Protein AF-A0A531M5N8-F1 (afdb_monomer)

Structure (mmCIF, N/CA/C/O backbone):
data_AF-A0A531M5N8-F1
#
_entry.id   AF-A0A531M5N8-F1
#
loop_
_atom_site.group_PDB
_atom_site.id
_atom_site.type_symbol
_atom_site.label_atom_id
_atom_site.label_alt_id
_atom_site.label_comp_id
_atom_site.label_asym_id
_atom_site.label_entity_id
_atom_site.label_seq_id
_atom_site.pdbx_PDB_ins_code
_atom_site.Cartn_x
_atom_site.Cartn_y
_atom_site.Cartn_z
_atom_site.occupancy
_atom_site.B_iso_or_equiv
_atom_site.auth_seq_id
_atom_site.auth_comp_id
_atom_site.auth_asym_id
_atom_site.auth_atom_id
_atom_site.pdbx_PDB_model_num
ATOM 1 N N . ARG A 1 1 ? -12.061 -7.994 -7.461 1.00 89.00 1 ARG A N 1
ATOM 2 C CA . ARG A 1 1 ? -13.194 -8.820 -6.962 1.00 89.00 1 ARG A CA 1
ATOM 3 C C . ARG A 1 1 ? -14.073 -8.055 -5.979 1.00 89.00 1 ARG A C 1
ATOM 5 O O . ARG A 1 1 ? -15.257 -7.957 -6.240 1.00 89.00 1 ARG A O 1
ATOM 12 N N . TYR A 1 2 ? -13.522 -7.515 -4.890 1.00 94.62 2 TYR A N 1
ATOM 13 C CA . TYR A 1 2 ? -14.311 -6.853 -3.837 1.00 94.62 2 TYR A CA 1
ATOM 14 C C . TYR A 1 2 ? -14.367 -5.320 -3.945 1.00 94.62 2 TYR A C 1
ATOM 16 O O . TYR A 1 2 ? -14.819 -4.668 -3.015 1.00 94.62 2 TYR A O 1
ATOM 24 N N . ASN A 1 3 ? -13.910 -4.755 -5.071 1.00 94.44 3 ASN A N 1
ATOM 25 C CA . ASN A 1 3 ? -13.873 -3.312 -5.347 1.00 94.44 3 ASN A CA 1
ATOM 26 C C . ASN A 1 3 ? -13.220 -2.469 -4.237 1.00 94.44 3 ASN A C 1
ATOM 28 O O . ASN A 1 3 ? -13.619 -1.334 -4.009 1.00 94.44 3 ASN A O 1
ATOM 32 N N . ILE A 1 4 ? -12.206 -3.031 -3.573 1.00 97.75 4 ILE A N 1
ATOM 33 C CA . ILE A 1 4 ? -11.366 -2.309 -2.616 1.00 97.75 4 ILE A CA 1
ATOM 34 C C . ILE A 1 4 ? -10.504 -1.308 -3.402 1.00 97.75 4 ILE A C 1
ATOM 36 O O . ILE A 1 4 ? -9.810 -1.742 -4.331 1.00 97.75 4 ILE A O 1
ATOM 40 N N . PRO A 1 5 ? -10.534 -0.003 -3.073 1.00 97.50 5 PRO A N 1
ATOM 41 C CA . PRO A 1 5 ? -9.689 0.994 -3.716 1.00 97.50 5 PRO A CA 1
ATOM 42 C C . PRO A 1 5 ? -8.209 0.661 -3.531 1.00 97.50 5 PRO A C 1
ATOM 44 O O . PRO A 1 5 ? -7.721 0.541 -2.411 1.00 97.50 5 PRO A O 1
ATOM 47 N N . THR A 1 6 ? -7.489 0.526 -4.634 1.00 96.75 6 THR A N 1
ATOM 48 C CA . THR A 1 6 ? -6.045 0.281 -4.676 1.00 96.75 6 THR A CA 1
ATOM 49 C C . THR A 1 6 ? -5.493 0.848 -5.983 1.00 96.75 6 THR A C 1
ATOM 51 O O . THR A 1 6 ? -6.259 1.364 -6.807 1.00 96.75 6 THR A O 1
ATOM 54 N N . ALA A 1 7 ? -4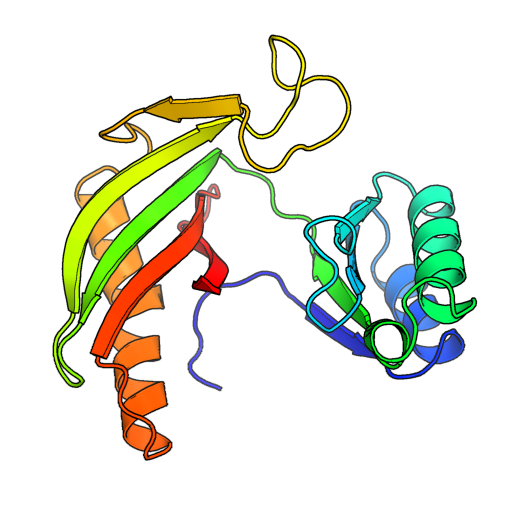.178 0.790 -6.155 1.00 94.19 7 ALA A N 1
ATOM 55 C CA . ALA A 1 7 ? -3.528 1.118 -7.409 1.00 94.19 7 ALA A CA 1
ATOM 56 C C . ALA A 1 7 ? -4.062 0.221 -8.540 1.00 94.19 7 ALA A C 1
ATOM 58 O O . ALA A 1 7 ? -4.198 -0.989 -8.364 1.00 94.19 7 ALA A O 1
ATOM 59 N N . ALA A 1 8 ? -4.356 0.777 -9.716 1.00 93.44 8 ALA A N 1
ATOM 60 C CA . ALA A 1 8 ? -4.532 -0.041 -10.915 1.00 93.44 8 ALA A CA 1
ATOM 61 C C . ALA A 1 8 ? -3.269 -0.888 -11.145 1.00 93.44 8 ALA A C 1
ATOM 63 O O . ALA A 1 8 ? -2.166 -0.346 -11.162 1.00 93.44 8 ALA A O 1
ATOM 64 N N . TYR A 1 9 ? -3.419 -2.204 -11.315 1.00 94.00 9 TYR A N 1
ATOM 65 C CA . TYR A 1 9 ? -2.276 -3.108 -11.420 1.00 94.00 9 TYR A CA 1
ATOM 66 C C . TYR A 1 9 ? -2.465 -4.233 -12.436 1.00 94.00 9 TYR A C 1
ATOM 68 O O . TYR A 1 9 ? -3.589 -4.620 -12.766 1.00 94.00 9 TYR A O 1
ATOM 76 N N . GLY A 1 10 ? -1.342 -4.788 -12.889 1.00 92.50 10 GLY A N 1
ATOM 77 C CA . GLY A 1 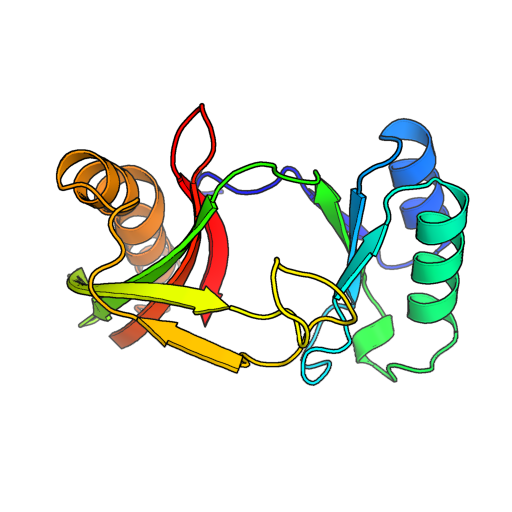10 ? -1.260 -6.029 -13.655 1.00 92.50 10 GLY A CA 1
ATOM 78 C C . GLY A 1 10 ? -0.244 -6.994 -13.042 1.00 92.50 10 GLY A C 1
ATOM 79 O O . GLY A 1 10 ? 0.680 -6.564 -12.354 1.00 92.50 10 GLY A O 1
ATOM 80 N N . ARG A 1 11 ? -0.423 -8.297 -13.284 1.00 92.81 11 ARG A N 1
ATOM 81 C CA . ARG A 1 11 ? 0.532 -9.351 -12.907 1.00 92.81 11 ARG A CA 1
ATOM 82 C C . ARG A 1 11 ? 1.103 -9.996 -14.160 1.00 92.81 11 ARG A C 1
ATOM 84 O O . ARG A 1 11 ? 0.340 -10.293 -15.080 1.00 92.81 11 ARG A O 1
ATOM 91 N N . PHE A 1 12 ? 2.412 -10.215 -14.182 1.00 92.56 12 PHE A N 1
ATOM 92 C CA . PHE A 1 12 ? 3.128 -10.691 -15.363 1.00 92.56 12 PHE A CA 1
ATOM 93 C C . PHE A 1 12 ? 4.141 -11.761 -14.972 1.00 92.56 12 PHE A C 1
ATOM 95 O O . PHE A 1 12 ? 4.972 -11.525 -14.100 1.00 92.56 12 PHE A O 1
ATOM 102 N N . GLY A 1 13 ? 4.080 -12.915 -15.638 1.00 90.25 13 GLY A N 1
ATOM 103 C CA . GLY A 1 13 ? 5.016 -14.029 -15.440 1.00 90.25 13 GLY A CA 1
ATOM 104 C C . GLY A 1 13 ? 6.195 -14.035 -16.415 1.00 90.25 13 GLY A C 1
ATOM 105 O O . GLY A 1 13 ? 7.005 -14.958 -16.405 1.00 90.25 13 GLY A O 1
ATOM 106 N N . ASP A 1 14 ? 6.288 -13.039 -17.299 1.00 89.56 14 ASP A N 1
ATOM 107 C CA . ASP A 1 14 ? 7.370 -12.928 -18.269 1.00 89.56 14 ASP A CA 1
ATOM 108 C C . ASP A 1 14 ? 7.725 -11.466 -18.568 1.00 89.56 14 ASP A C 1
ATOM 110 O O . ASP A 1 14 ? 6.892 -10.557 -18.510 1.00 89.56 14 ASP A O 1
ATOM 114 N N . LEU A 1 15 ? 8.990 -11.250 -18.930 1.00 90.50 15 LEU A N 1
ATOM 115 C CA . LEU A 1 15 ? 9.531 -9.921 -19.194 1.00 90.50 15 LEU A CA 1
ATOM 116 C C . LEU A 1 15 ? 8.858 -9.230 -20.391 1.00 90.50 15 LEU A C 1
ATOM 118 O O . LEU A 1 15 ? 8.747 -8.005 -20.399 1.00 90.50 15 LEU A O 1
ATOM 122 N N . ALA A 1 16 ? 8.430 -9.973 -21.415 1.00 93.00 16 ALA A N 1
ATOM 123 C CA . ALA A 1 16 ? 7.884 -9.376 -22.631 1.00 93.00 16 ALA A CA 1
ATOM 124 C C . ALA A 1 16 ? 6.494 -8.774 -22.379 1.00 93.00 16 ALA A C 1
ATOM 126 O O . ALA A 1 16 ? 6.246 -7.627 -22.759 1.00 93.00 16 ALA A O 1
ATOM 127 N N . SER A 1 17 ? 5.613 -9.506 -21.692 1.00 94.81 17 SER A N 1
ATOM 128 C CA . SER A 1 17 ? 4.286 -9.008 -21.315 1.00 94.81 17 SER A CA 1
ATOM 129 C C . SER A 1 17 ? 4.368 -7.850 -20.315 1.00 94.81 17 SER A C 1
ATOM 131 O O . SER A 1 17 ? 3.665 -6.850 -20.485 1.00 94.81 17 SER A O 1
ATOM 133 N N . ALA A 1 18 ? 5.290 -7.923 -19.348 1.00 94.31 18 ALA A N 1
ATOM 134 C CA . ALA A 1 18 ? 5.575 -6.838 -18.411 1.00 94.31 18 ALA A CA 1
ATOM 135 C C . ALA A 1 18 ? 6.016 -5.548 -19.130 1.00 94.31 18 ALA A C 1
ATOM 137 O O . ALA A 1 18 ? 5.463 -4.474 -18.883 1.00 94.31 18 ALA A O 1
ATOM 138 N N . LYS A 1 19 ? 6.967 -5.646 -20.072 1.00 94.69 19 LYS A N 1
ATOM 139 C CA . LYS A 1 19 ? 7.442 -4.494 -20.857 1.00 94.69 19 LYS A CA 1
ATOM 140 C C . LYS A 1 19 ? 6.335 -3.857 -21.686 1.00 94.69 19 LYS A C 1
ATOM 142 O O . LYS A 1 19 ? 6.195 -2.639 -21.655 1.00 94.69 19 LYS A O 1
ATOM 147 N N . ALA A 1 20 ? 5.523 -4.666 -22.366 1.00 95.75 20 ALA A N 1
ATOM 148 C CA . ALA A 1 20 ? 4.408 -4.163 -23.166 1.00 95.75 20 ALA A CA 1
ATOM 149 C C . ALA A 1 20 ? 3.393 -3.375 -22.316 1.00 95.75 20 ALA A C 1
ATOM 151 O O . ALA A 1 20 ? 2.845 -2.367 -22.765 1.00 95.75 20 ALA A O 1
ATOM 152 N N . TYR A 1 21 ? 3.157 -3.803 -21.071 1.00 95.88 21 TYR A N 1
ATOM 153 C CA . TYR A 1 21 ? 2.296 -3.071 -20.145 1.00 95.88 21 TYR A CA 1
ATOM 154 C C . TYR A 1 21 ? 2.903 -1.731 -19.710 1.00 95.88 21 TYR A C 1
ATOM 156 O O . TYR A 1 21 ? 2.203 -0.716 -19.725 1.00 95.88 21 TYR A O 1
ATOM 164 N N . VAL A 1 22 ? 4.198 -1.705 -19.372 1.00 95.31 22 VAL A N 1
ATOM 165 C CA . VAL A 1 22 ? 4.915 -0.469 -19.003 1.00 95.31 22 VAL A CA 1
ATOM 166 C C . VAL A 1 22 ? 4.962 0.513 -20.175 1.00 95.31 22 VAL A C 1
ATOM 168 O O . VAL A 1 22 ? 4.685 1.690 -19.982 1.00 95.31 22 VAL A O 1
ATOM 171 N N . GLU A 1 23 ? 5.233 0.050 -21.397 1.00 95.38 23 GLU A N 1
ATOM 172 C CA . GLU A 1 23 ? 5.232 0.887 -22.608 1.00 95.38 23 GLU A CA 1
ATOM 173 C C . GLU A 1 23 ? 3.869 1.524 -22.884 1.00 95.38 23 GLU A C 1
ATOM 175 O O . GLU A 1 23 ? 3.793 2.681 -23.296 1.00 95.3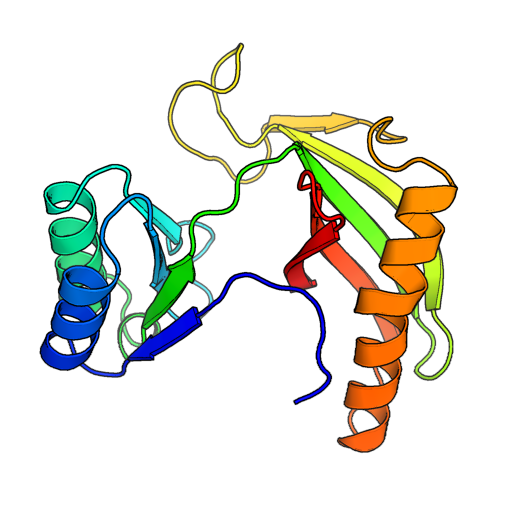8 23 GLU A O 1
ATOM 180 N N . LYS A 1 24 ? 2.784 0.787 -22.630 1.00 94.75 24 LYS A N 1
ATOM 181 C CA . LYS A 1 24 ? 1.421 1.305 -22.781 1.00 94.75 24 LYS A CA 1
ATOM 182 C C . LYS A 1 24 ? 1.046 2.307 -21.685 1.00 94.75 24 LYS A C 1
ATOM 184 O O . LYS A 1 24 ? 0.292 3.237 -21.958 1.00 94.75 24 LYS A O 1
ATOM 189 N N . THR A 1 25 ? 1.504 2.076 -20.456 1.00 94.00 25 THR A N 1
ATOM 190 C CA . THR A 1 25 ? 1.088 2.847 -19.272 1.00 94.00 25 THR A CA 1
ATOM 191 C C . THR A 1 25 ? 1.928 4.110 -19.083 1.00 94.00 25 THR A C 1
ATOM 193 O O . THR A 1 25 ? 1.385 5.162 -18.758 1.00 94.00 25 THR A O 1
ATOM 196 N N . GLY A 1 26 ? 3.235 4.029 -19.338 1.00 95.06 26 GLY A N 1
ATOM 197 C CA . GLY A 1 26 ? 4.190 5.103 -19.076 1.00 95.06 26 GLY A CA 1
ATOM 198 C C . GLY A 1 26 ? 4.663 5.159 -17.618 1.00 95.06 26 GLY A C 1
ATOM 199 O O . GLY A 1 26 ? 4.214 4.394 -16.767 1.00 95.06 26 GLY A O 1
ATOM 200 N N . ALA A 1 27 ? 5.592 6.078 -17.349 1.00 94.94 27 ALA A N 1
ATOM 201 C CA . ALA A 1 27 ? 6.106 6.396 -16.016 1.00 94.94 27 ALA A CA 1
ATOM 202 C C . ALA A 1 27 ? 5.504 7.730 -15.504 1.00 94.94 27 ALA A C 1
ATOM 204 O O . ALA A 1 27 ? 5.153 8.575 -16.335 1.00 94.94 27 ALA A O 1
ATOM 205 N N . PRO A 1 28 ? 5.410 7.967 -14.178 1.00 95.31 28 PRO A N 1
ATOM 206 C CA . PRO A 1 28 ? 5.906 7.122 -13.087 1.00 95.31 28 PRO A CA 1
ATOM 207 C C . PRO A 1 28 ? 5.074 5.848 -12.867 1.00 95.31 28 PRO A C 1
ATOM 209 O O . PRO A 1 28 ? 3.853 5.861 -13.011 1.00 95.31 28 PRO A O 1
ATOM 212 N N . ILE A 1 29 ? 5.742 4.749 -12.506 1.00 95.62 29 ILE A N 1
ATOM 213 C CA . ILE A 1 29 ? 5.123 3.430 -12.302 1.00 95.62 29 ILE A CA 1
ATOM 214 C C . ILE A 1 29 ? 5.832 2.653 -11.188 1.00 95.62 29 ILE A C 1
ATOM 216 O O . ILE A 1 29 ? 7.027 2.839 -10.952 1.00 95.62 29 ILE A O 1
ATOM 220 N N . VAL A 1 30 ? 5.109 1.780 -10.489 1.00 93.50 30 VAL A N 1
ATOM 221 C CA . VAL A 1 30 ? 5.665 0.957 -9.407 1.00 93.50 30 VAL A CA 1
ATOM 222 C C . VAL A 1 30 ? 5.804 -0.483 -9.884 1.00 93.50 30 VAL A C 1
ATOM 224 O O . VAL A 1 30 ? 4.852 -1.072 -10.388 1.00 93.50 30 VAL A O 1
ATOM 227 N N . ILE A 1 31 ? 6.991 -1.059 -9.719 1.00 91.88 31 ILE A N 1
ATOM 228 C CA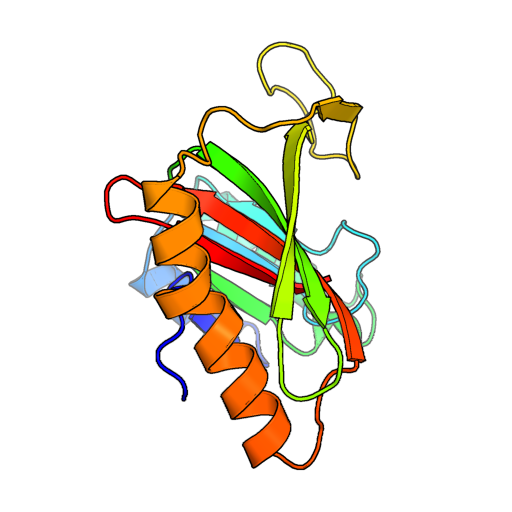 . ILE A 1 31 ? 7.296 -2.448 -10.072 1.00 91.88 31 ILE A CA 1
ATOM 229 C C . ILE A 1 31 ? 7.622 -3.197 -8.786 1.00 91.88 31 ILE A C 1
ATOM 231 O O . ILE A 1 31 ? 8.541 -2.816 -8.057 1.00 91.88 31 ILE A O 1
ATOM 235 N N . LYS A 1 32 ? 6.858 -4.252 -8.508 1.00 88.19 32 LYS A N 1
ATOM 236 C CA . LYS A 1 32 ? 7.013 -5.117 -7.340 1.00 88.19 32 LYS A CA 1
ATOM 237 C C . LYS A 1 32 ? 7.336 -6.541 -7.790 1.00 88.19 32 LYS A C 1
ATOM 239 O O . LYS A 1 32 ? 6.578 -7.124 -8.561 1.00 88.19 32 LYS A O 1
ATOM 244 N N . ALA A 1 33 ? 8.430 -7.112 -7.303 1.00 83.44 33 ALA A N 1
ATOM 245 C CA . ALA A 1 33 ? 8.682 -8.548 -7.409 1.00 83.44 33 ALA A CA 1
ATOM 246 C C . ALA A 1 33 ? 7.690 -9.308 -6.507 1.00 83.44 33 ALA A C 1
ATOM 248 O O . ALA A 1 33 ? 7.466 -8.887 -5.368 1.00 83.44 33 ALA A O 1
ATOM 249 N N . ASP A 1 34 ? 7.071 -10.381 -7.002 1.00 70.31 34 ASP A N 1
ATOM 250 C CA . ASP A 1 34 ? 6.093 -11.148 -6.223 1.00 70.31 34 ASP A CA 1
ATOM 251 C C . ASP A 1 34 ? 6.789 -12.056 -5.189 1.00 70.31 34 ASP A C 1
ATOM 253 O O . ASP A 1 34 ? 7.633 -12.884 -5.525 1.00 70.31 34 ASP A O 1
ATOM 257 N N . GLY A 1 35 ? 6.441 -11.908 -3.905 1.00 65.81 35 GLY A N 1
ATOM 258 C CA . GLY A 1 35 ? 6.976 -12.710 -2.795 1.00 65.81 35 GLY A CA 1
ATOM 259 C C . GLY A 1 35 ? 7.755 -11.934 -1.719 1.00 65.81 35 GLY A C 1
ATOM 260 O O . GLY A 1 35 ? 7.879 -10.710 -1.738 1.00 65.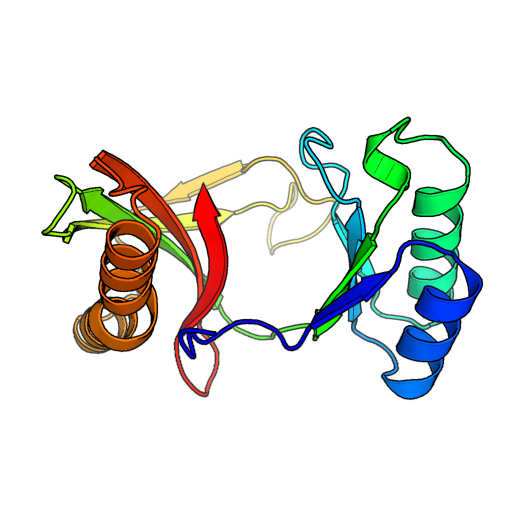81 35 GLY A O 1
ATOM 261 N N . LEU A 1 36 ? 8.278 -12.664 -0.722 1.00 57.00 36 LEU A N 1
ATOM 262 C CA . LEU A 1 36 ? 8.999 -12.105 0.433 1.00 57.00 36 LEU A CA 1
ATOM 263 C C . LEU A 1 36 ? 10.408 -11.621 0.047 1.00 57.00 36 LEU A C 1
ATOM 265 O O . LEU A 1 36 ? 11.411 -12.272 0.331 1.00 57.00 36 LEU A O 1
ATOM 269 N N . ALA A 1 37 ? 10.498 -10.446 -0.573 1.00 61.16 37 ALA A N 1
ATOM 270 C CA . ALA A 1 37 ? 11.759 -9.845 -1.016 1.00 61.16 37 ALA A CA 1
ATOM 271 C C . ALA A 1 37 ? 12.461 -8.979 0.059 1.00 61.16 37 ALA A C 1
ATOM 273 O O . ALA A 1 37 ? 13.231 -8.079 -0.278 1.00 61.16 37 ALA A O 1
ATOM 274 N N . ALA A 1 38 ? 12.183 -9.203 1.353 1.00 57.78 38 ALA A N 1
ATOM 275 C CA . ALA A 1 38 ? 12.775 -8.475 2.489 1.00 57.78 38 ALA A CA 1
ATOM 276 C C . ALA A 1 38 ? 12.772 -6.933 2.334 1.00 57.78 38 ALA A C 1
ATOM 278 O O . ALA A 1 38 ? 13.755 -6.264 2.650 1.00 57.78 38 ALA A O 1
ATOM 279 N N . GLY A 1 39 ? 11.689 -6.373 1.782 1.00 58.78 39 GLY A N 1
ATOM 280 C CA . GLY A 1 39 ? 11.545 -4.929 1.544 1.00 58.78 39 GLY A CA 1
ATOM 281 C C . GLY A 1 39 ? 12.356 -4.367 0.366 1.00 58.78 39 GLY A C 1
ATOM 282 O O . GLY A 1 39 ? 12.308 -3.167 0.121 1.00 58.78 39 GLY A O 1
ATOM 283 N N . LYS A 1 40 ? 13.082 -5.203 -0.389 1.00 64.31 40 LYS A N 1
ATOM 284 C CA . LYS A 1 40 ? 13.885 -4.802 -1.565 1.00 64.31 40 LYS A CA 1
ATOM 285 C C . LYS A 1 40 ? 13.206 -5.078 -2.907 1.00 64.31 40 LYS A C 1
ATOM 287 O O . LYS A 1 40 ? 13.789 -4.811 -3.950 1.00 64.31 40 LYS A O 1
ATOM 292 N N . GLY A 1 41 ? 11.995 -5.631 -2.884 1.00 74.88 41 GLY A N 1
ATOM 293 C CA . GLY A 1 41 ? 11.263 -6.021 -4.090 1.00 74.88 41 GLY A CA 1
ATOM 294 C C . GLY A 1 41 ? 10.466 -4.900 -4.748 1.00 74.88 41 GLY A C 1
ATOM 295 O O . GLY A 1 41 ? 9.852 -5.164 -5.769 1.00 74.88 41 GLY A O 1
ATOM 296 N N . VAL A 1 42 ? 10.436 -3.685 -4.188 1.00 84.88 42 VAL A N 1
ATOM 297 C CA . VAL A 1 42 ? 9.604 -2.577 -4.684 1.00 84.88 42 VAL A CA 1
ATOM 298 C C . VAL A 1 42 ? 10.484 -1.478 -5.270 1.00 84.88 42 VAL A C 1
ATOM 300 O O . VAL A 1 42 ? 11.291 -0.881 -4.560 1.00 84.88 42 VAL A O 1
ATOM 303 N N . THR A 1 43 ? 10.290 -1.174 -6.551 1.00 88.44 43 THR A N 1
ATOM 304 C CA . THR A 1 43 ? 10.927 -0.044 -7.236 1.00 88.44 43 THR A CA 1
ATOM 305 C C . THR A 1 43 ? 9.869 0.953 -7.690 1.00 88.44 43 THR A C 1
ATOM 307 O O . THR A 1 43 ? 8.951 0.599 -8.425 1.00 88.44 43 THR A O 1
ATOM 310 N N . VAL A 1 44 ? 10.013 2.212 -7.274 1.00 90.50 44 VAL A N 1
ATOM 311 C CA . VAL A 1 44 ? 9.239 3.340 -7.812 1.00 90.50 44 VAL A CA 1
ATOM 312 C C . VAL A 1 44 ? 10.052 3.943 -8.953 1.00 90.50 44 VAL A C 1
ATOM 314 O O . VAL A 1 44 ? 11.037 4.632 -8.700 1.00 90.50 44 VAL A O 1
ATOM 317 N N . ALA A 1 45 ? 9.673 3.638 -10.193 1.00 93.44 45 ALA A N 1
ATOM 318 C CA . ALA A 1 45 ? 10.351 4.122 -11.387 1.00 93.44 45 ALA A CA 1
ATOM 319 C C . ALA A 1 45 ? 9.717 5.433 -11.856 1.00 93.44 45 ALA A C 1
ATOM 321 O O . ALA A 1 45 ? 8.560 5.464 -12.277 1.00 93.44 45 ALA A O 1
ATOM 322 N N . MET A 1 46 ? 10.483 6.517 -11.801 1.00 94.19 46 MET A N 1
ATOM 323 C CA . MET A 1 46 ? 10.063 7.855 -12.221 1.00 94.19 46 MET A CA 1
ATOM 324 C C . MET A 1 46 ? 10.249 8.076 -13.723 1.00 94.19 46 MET A C 1
ATOM 326 O O . MET A 1 46 ? 9.645 8.982 -14.296 1.00 94.19 46 MET A O 1
ATOM 330 N N . THR A 1 47 ? 11.065 7.245 -14.373 1.00 96.81 47 THR A N 1
ATOM 331 C CA . THR A 1 47 ? 11.330 7.301 -15.814 1.00 96.81 47 THR A CA 1
ATOM 332 C C . THR A 1 47 ? 11.130 5.940 -16.476 1.00 96.81 47 THR A C 1
ATOM 334 O O . THR A 1 47 ? 11.157 4.895 -15.825 1.00 96.81 47 THR A O 1
ATOM 337 N N . MET A 1 48 ? 10.945 5.942 -17.800 1.00 96.81 48 MET A N 1
ATOM 338 C CA . MET A 1 48 ? 10.849 4.699 -18.574 1.00 96.81 48 MET A CA 1
ATOM 339 C C . MET A 1 48 ? 12.129 3.863 -18.480 1.00 96.81 48 MET A C 1
ATOM 341 O O . MET A 1 48 ? 12.044 2.642 -18.395 1.00 96.81 48 MET A O 1
ATOM 345 N N . ASP A 1 49 ? 13.297 4.505 -18.439 1.00 96.06 49 ASP A N 1
ATOM 346 C CA . ASP A 1 49 ? 14.582 3.811 -18.319 1.00 96.06 49 ASP A CA 1
ATOM 347 C C . ASP A 1 49 ? 14.716 3.115 -16.959 1.00 96.06 49 ASP A C 1
ATOM 349 O O . ASP A 1 49 ? 15.104 1.946 -16.899 1.00 96.06 49 ASP A O 1
ATOM 353 N N . GLU A 1 50 ? 14.313 3.785 -15.873 1.00 94.31 50 GLU A N 1
ATOM 354 C CA . GLU A 1 50 ? 14.240 3.177 -14.538 1.00 94.31 50 GLU A CA 1
ATOM 355 C C . GLU A 1 50 ? 13.281 1.982 -14.515 1.00 94.31 50 GLU A C 1
ATOM 357 O O . GLU A 1 50 ? 13.607 0.941 -13.946 1.00 94.31 50 GLU A O 1
ATOM 362 N N . ALA A 1 51 ? 12.124 2.096 -15.174 1.00 94.69 51 ALA A N 1
ATOM 363 C CA . ALA A 1 51 ? 11.137 1.022 -15.220 1.00 94.69 51 ALA A CA 1
ATOM 364 C C . ALA A 1 51 ? 11.667 -0.204 -15.983 1.00 94.69 51 ALA A C 1
ATOM 366 O O . ALA A 1 51 ? 11.531 -1.339 -15.526 1.00 94.69 51 ALA A O 1
ATOM 367 N N . GLN A 1 52 ? 12.324 0.013 -17.125 1.00 93.44 52 GLN A N 1
ATOM 368 C CA . GLN A 1 52 ? 12.934 -1.058 -17.917 1.00 93.44 52 GLN A CA 1
ATOM 369 C C . GLN A 1 52 ? 14.082 -1.743 -17.164 1.00 93.44 52 GLN A C 1
ATOM 371 O O . GLN A 1 52 ? 14.202 -2.970 -17.219 1.00 93.44 52 GLN A O 1
ATOM 376 N N . ALA A 1 53 ? 14.898 -0.973 -16.436 1.00 91.56 53 ALA A N 1
ATOM 377 C CA . ALA A 1 53 ? 15.966 -1.506 -15.596 1.00 91.56 53 ALA A CA 1
ATOM 378 C C . ALA A 1 53 ? 15.415 -2.338 -14.427 1.00 91.56 53 ALA A C 1
ATOM 380 O O . ALA A 1 53 ? 15.904 -3.440 -14.175 1.00 91.56 53 ALA A O 1
ATOM 381 N N . ALA A 1 54 ? 14.362 -1.854 -13.762 1.00 90.06 54 ALA A N 1
ATOM 382 C CA . ALA A 1 54 ? 13.696 -2.574 -12.681 1.00 90.06 54 ALA A CA 1
ATOM 383 C C . ALA A 1 54 ? 13.100 -3.903 -13.166 1.00 90.06 54 ALA A C 1
ATOM 385 O O . ALA 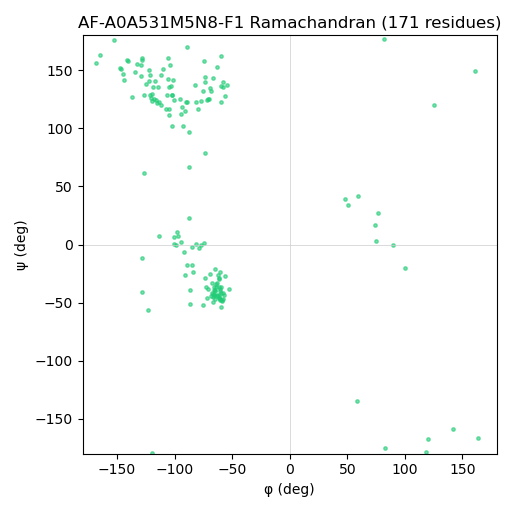A 1 54 ? 13.351 -4.939 -12.556 1.00 90.06 54 ALA A O 1
ATOM 386 N N . LEU A 1 55 ? 12.398 -3.905 -14.308 1.00 90.50 55 LEU A N 1
ATOM 387 C CA . LEU A 1 55 ? 11.892 -5.139 -14.914 1.00 90.50 55 LEU A CA 1
ATOM 388 C C . LEU A 1 55 ? 13.020 -6.124 -15.229 1.00 90.50 55 LEU A C 1
ATOM 390 O O . LEU A 1 55 ? 12.918 -7.298 -14.885 1.00 90.50 55 LEU A O 1
ATOM 394 N N . ALA A 1 56 ? 14.106 -5.665 -15.855 1.00 88.19 56 ALA A N 1
ATOM 395 C CA . ALA A 1 56 ? 15.241 -6.535 -16.152 1.00 88.19 56 ALA A CA 1
ATOM 396 C C . ALA A 1 56 ? 15.813 -7.176 -14.876 1.00 88.19 56 ALA A C 1
ATOM 398 O O . ALA A 1 56 ? 16.063 -8.378 -14.873 1.00 88.19 56 ALA A O 1
ATOM 399 N N . SER A 1 57 ? 15.934 -6.405 -13.790 1.00 84.38 57 SER A N 1
ATOM 400 C CA . SER A 1 57 ? 16.411 -6.907 -12.497 1.00 84.38 57 SER A CA 1
ATOM 401 C C . SER A 1 57 ? 15.450 -7.898 -11.836 1.00 84.38 57 SER A C 1
ATOM 403 O O . SER A 1 57 ? 15.895 -8.830 -11.173 1.00 84.38 57 SER A O 1
ATOM 405 N N . CYS A 1 58 ? 14.135 -7.754 -12.017 1.00 81.31 58 CYS A N 1
ATOM 406 C CA . CYS A 1 58 ? 13.187 -8.735 -11.486 1.00 81.31 58 CYS A CA 1
ATOM 407 C C . CYS A 1 58 ? 13.331 -10.108 -12.164 1.00 81.31 58 CYS A C 1
ATOM 409 O O . CYS A 1 58 ? 13.213 -11.133 -11.496 1.00 81.31 58 CYS A O 1
ATOM 411 N N . PHE A 1 59 ? 13.625 -10.130 -13.469 1.00 81.19 59 PHE A N 1
ATOM 412 C CA . PHE A 1 59 ? 13.678 -11.351 -14.282 1.00 81.19 59 PHE A CA 1
ATOM 413 C C . PHE A 1 59 ? 15.094 -11.920 -14.505 1.00 81.19 59 PHE A C 1
ATOM 415 O O . PHE A 1 59 ? 15.233 -12.959 -15.149 1.00 81.19 59 PHE A O 1
ATOM 422 N N . ASP A 1 60 ? 16.151 -11.291 -13.980 1.00 77.88 60 ASP A N 1
ATOM 423 C CA . ASP A 1 60 ? 17.538 -11.776 -14.121 1.00 77.88 60 ASP A CA 1
ATOM 424 C C . ASP A 1 60 ? 17.901 -12.933 -13.163 1.00 77.88 60 ASP A C 1
ATOM 426 O O . ASP A 1 60 ? 19.001 -13.485 -13.232 1.00 77.88 60 ASP A O 1
ATOM 430 N N . GLY A 1 61 ? 16.969 -13.324 -12.286 1.00 66.19 61 GLY A N 1
ATOM 431 C CA . GLY A 1 61 ? 17.133 -14.398 -11.305 1.00 66.19 61 GLY A CA 1
ATOM 432 C C . GLY A 1 61 ? 17.691 -13.954 -9.948 1.00 66.19 61 GLY A C 1
ATOM 433 O O . GLY A 1 61 ? 17.784 -14.787 -9.043 1.00 66.19 61 GLY A O 1
ATOM 434 N N . SER A 1 62 ? 17.999 -12.665 -9.753 1.00 64.88 62 SER A N 1
ATOM 435 C CA . SER A 1 62 ? 18.535 -12.117 -8.492 1.00 64.88 62 SER A CA 1
ATOM 436 C C . SER A 1 62 ? 17.600 -12.302 -7.294 1.00 64.88 62 SER A C 1
ATOM 438 O O . SER A 1 62 ? 18.059 -12.351 -6.153 1.00 64.88 62 SER A O 1
ATOM 440 N N . PHE A 1 63 ? 16.296 -12.449 -7.540 1.00 61.62 63 PHE A N 1
ATOM 441 C CA . PHE A 1 63 ? 15.274 -12.671 -6.511 1.00 61.62 63 PHE A CA 1
ATOM 442 C C . PHE A 1 63 ? 14.893 -14.153 -6.327 1.00 61.62 63 PHE A C 1
ATOM 444 O O . PHE A 1 63 ? 13.966 -14.474 -5.581 1.00 61.62 63 PHE A O 1
ATOM 451 N N . GLY A 1 64 ? 15.599 -15.088 -6.975 1.00 65.56 64 GLY A N 1
ATOM 452 C CA . GLY A 1 64 ? 15.264 -16.514 -6.924 1.00 65.56 64 GLY A CA 1
ATOM 453 C C . GLY A 1 64 ? 13.840 -16.781 -7.429 1.00 65.56 64 GLY A C 1
ATOM 454 O O . GLY A 1 64 ? 13.425 -16.232 -8.445 1.00 65.56 64 GLY A O 1
ATOM 455 N N . ALA A 1 65 ? 13.065 -17.599 -6.709 1.00 61.16 65 ALA A N 1
ATOM 456 C CA . ALA A 1 65 ? 11.667 -17.870 -7.063 1.00 61.16 65 ALA A CA 1
ATOM 457 C C . ALA A 1 65 ? 10.752 -16.628 -6.969 1.00 61.16 65 ALA A C 1
ATOM 459 O O . ALA A 1 65 ? 9.715 -16.604 -7.624 1.00 61.16 65 ALA A O 1
ATOM 460 N N . ALA A 1 66 ? 11.146 -15.593 -6.212 1.00 55.97 66 ALA A N 1
ATOM 461 C CA . ALA A 1 66 ? 10.390 -14.343 -6.073 1.00 55.97 66 ALA A CA 1
ATOM 462 C C . ALA A 1 66 ? 10.519 -13.400 -7.294 1.00 55.97 66 ALA A C 1
ATOM 464 O O . ALA A 1 66 ? 9.944 -12.320 -7.312 1.00 55.97 66 ALA A O 1
ATOM 465 N N . GLY A 1 67 ? 11.282 -13.791 -8.324 1.00 56.75 67 GLY A N 1
ATOM 466 C CA . GLY A 1 67 ? 11.344 -13.107 -9.625 1.00 56.75 67 GLY A CA 1
ATOM 467 C C . GLY A 1 67 ? 10.514 -13.780 -10.725 1.00 56.75 67 GLY A C 1
ATOM 468 O O . GLY A 1 67 ? 10.622 -13.400 -11.888 1.00 56.75 67 GLY A O 1
ATOM 469 N N . ALA A 1 68 ? 9.732 -14.816 -10.392 1.00 68.06 68 ALA A N 1
ATOM 470 C CA . ALA A 1 68 ? 8.931 -15.554 -11.372 1.00 68.06 68 ALA A CA 1
ATOM 471 C C . ALA A 1 68 ? 7.706 -14.763 -11.855 1.00 68.06 68 ALA A C 1
ATOM 473 O O . ALA A 1 68 ? 7.270 -14.946 -12.989 1.00 68.06 68 ALA A O 1
ATOM 474 N N . GLU A 1 69 ? 7.175 -13.879 -11.010 1.00 83.19 69 GLU A N 1
ATOM 475 C CA . GLU A 1 69 ? 6.090 -12.967 -11.351 1.00 83.19 69 GLU A CA 1
ATOM 476 C C . GLU A 1 69 ? 6.403 -11.557 -10.837 1.00 83.19 69 GLU A C 1
ATOM 478 O O . GLU A 1 69 ? 7.058 -11.373 -9.808 1.00 83.19 69 GLU A O 1
ATOM 483 N N . VAL A 1 70 ? 5.926 -10.549 -11.563 1.00 89.19 70 VAL A N 1
ATOM 484 C CA . VAL A 1 70 ? 5.974 -9.144 -11.148 1.00 89.19 70 VAL A CA 1
ATOM 485 C C . VAL A 1 70 ? 4.573 -8.556 -11.117 1.00 89.19 70 VAL A C 1
ATOM 487 O O . VAL A 1 70 ? 3.748 -8.812 -12.000 1.00 89.19 70 VAL A O 1
ATOM 490 N N . VAL A 1 71 ? 4.314 -7.729 -10.110 1.00 91.75 71 VAL A N 1
ATOM 491 C CA . VAL A 1 71 ? 3.137 -6.867 -10.033 1.00 91.75 71 VAL A CA 1
ATOM 492 C C . VAL A 1 71 ? 3.558 -5.463 -10.445 1.00 91.75 71 VAL A C 1
ATOM 494 O O . VAL A 1 71 ? 4.493 -4.897 -9.881 1.00 91.75 71 VAL A O 1
ATOM 497 N N . ILE A 1 72 ? 2.881 -4.900 -11.440 1.00 94.19 72 ILE A N 1
ATOM 498 C CA . ILE A 1 72 ? 3.131 -3.538 -11.917 1.00 94.19 72 ILE A CA 1
ATOM 499 C C . ILE A 1 72 ? 1.906 -2.701 -11.593 1.00 94.19 72 ILE A C 1
ATOM 501 O O . ILE A 1 72 ? 0.807 -3.036 -12.034 1.00 94.19 72 ILE A O 1
ATOM 505 N N . GLU A 1 73 ? 2.098 -1.627 -10.839 1.00 94.19 73 GLU A N 1
ATOM 506 C CA . GLU A 1 73 ? 1.036 -0.793 -10.282 1.00 94.19 73 GLU A CA 1
ATOM 507 C C . GLU A 1 73 ? 1.176 0.667 -10.727 1.00 94.19 73 GLU A C 1
ATOM 509 O O . GLU A 1 73 ? 2.285 1.167 -10.936 1.00 94.19 73 GLU A O 1
ATOM 514 N N . GLU A 1 74 ? 0.048 1.371 -10.840 1.00 93.50 74 GLU A N 1
ATOM 515 C CA . GLU A 1 74 ? 0.045 2.824 -11.019 1.00 93.50 74 GLU A CA 1
ATOM 516 C C . GLU A 1 74 ? 0.774 3.511 -9.856 1.00 93.50 74 GLU A C 1
ATOM 518 O O . GLU A 1 74 ? 0.622 3.142 -8.688 1.00 93.50 74 GLU A O 1
ATOM 523 N N . PHE A 1 75 ? 1.550 4.549 -10.167 1.00 93.19 75 PHE A N 1
ATOM 524 C CA . PHE A 1 75 ? 2.103 5.409 -9.132 1.00 93.19 75 PHE A CA 1
ATOM 525 C C . PHE A 1 75 ? 0.993 6.278 -8.535 1.00 93.19 75 PHE A C 1
ATOM 527 O O . PHE A 1 75 ? 0.302 7.006 -9.248 1.00 93.19 75 PHE A O 1
ATOM 534 N N . MET A 1 76 ? 0.828 6.207 -7.217 1.00 93.31 76 MET A N 1
ATOM 535 C CA . MET A 1 76 ? -0.157 7.002 -6.491 1.00 93.31 76 MET A CA 1
ATOM 536 C C . MET A 1 76 ? 0.524 8.163 -5.774 1.00 93.31 76 MET A C 1
ATOM 538 O O . MET A 1 76 ? 1.544 7.982 -5.114 1.00 93.31 76 MET A O 1
ATOM 542 N N . THR A 1 77 ? -0.080 9.344 -5.860 1.00 91.81 77 THR A N 1
ATOM 543 C CA . THR A 1 77 ? 0.352 10.540 -5.133 1.00 91.81 77 THR A CA 1
ATOM 544 C C . THR A 1 77 ? -0.586 10.827 -3.973 1.00 91.81 77 THR A C 1
ATOM 546 O O . THR A 1 77 ? -1.810 10.805 -4.134 1.00 91.81 77 THR A O 1
ATOM 549 N N . GLY A 1 78 ? -0.016 11.150 -2.822 1.00 92.81 78 GLY A N 1
ATOM 550 C CA . GLY A 1 78 ? -0.764 11.438 -1.613 1.00 92.81 78 GLY A CA 1
ATOM 551 C C . GLY A 1 78 ? 0.138 11.384 -0.395 1.00 92.81 78 GLY A C 1
ATOM 552 O O . GLY A 1 78 ? 1.363 11.366 -0.512 1.00 92.81 78 GLY A O 1
ATOM 553 N N . GLU A 1 79 ? -0.489 11.347 0.767 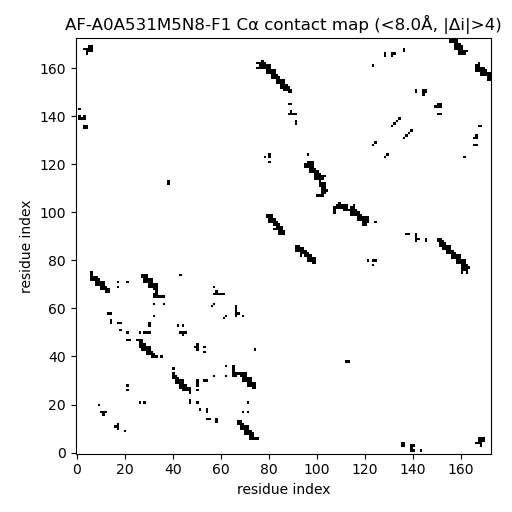1.00 92.75 79 GLU A N 1
ATOM 554 C CA . GLU A 1 79 ? 0.197 11.204 2.043 1.00 92.75 79 GLU A CA 1
ATOM 555 C C . GLU A 1 79 ? 0.067 9.756 2.537 1.00 92.75 79 GLU A C 1
ATOM 557 O O . GLU A 1 79 ? -1.035 9.200 2.561 1.00 92.75 79 GLU A O 1
ATOM 562 N N . GLU A 1 80 ? 1.187 9.121 2.893 1.00 93.00 80 GLU A N 1
ATOM 563 C CA . GLU A 1 80 ? 1.173 7.750 3.411 1.00 93.00 80 GLU A CA 1
ATOM 564 C C . GLU A 1 80 ? 0.642 7.709 4.850 1.00 93.00 80 GLU A C 1
ATOM 566 O O . GLU A 1 80 ? 0.970 8.556 5.688 1.00 93.00 80 GLU A O 1
ATOM 571 N N . ALA A 1 81 ? -0.159 6.685 5.146 1.00 95.88 81 ALA A N 1
ATOM 572 C CA . ALA A 1 81 ? -0.652 6.403 6.486 1.00 95.88 81 ALA A CA 1
ATOM 573 C C . ALA A 1 81 ? -0.769 4.895 6.733 1.00 95.88 81 ALA A C 1
ATOM 575 O O . ALA A 1 81 ? -1.124 4.118 5.850 1.00 95.88 81 ALA A O 1
ATOM 576 N N . SER A 1 82 ? -0.533 4.494 7.973 1.00 96.75 82 SER A N 1
ATOM 577 C CA . SER A 1 82 ? -0.758 3.149 8.488 1.00 96.75 82 SER A CA 1
ATOM 578 C C . SER A 1 82 ? -2.048 3.136 9.300 1.00 96.75 82 SER A C 1
ATOM 580 O O . SER A 1 82 ? -2.234 3.958 10.204 1.00 96.75 82 SER A O 1
ATOM 582 N N . PHE A 1 83 ? -2.938 2.194 8.999 1.00 98.38 83 PHE A N 1
ATOM 583 C CA . PHE A 1 83 ? -4.215 2.025 9.685 1.00 98.38 83 PHE A CA 1
ATOM 584 C C . PHE A 1 83 ? -4.317 0.631 10.298 1.00 98.38 83 PHE A C 1
ATOM 586 O O . PHE A 1 83 ? -4.099 -0.367 9.613 1.00 98.38 83 PHE A O 1
ATOM 593 N N . PHE A 1 84 ? -4.660 0.560 11.584 1.00 98.38 84 PHE A N 1
ATOM 594 C CA . PHE A 1 84 ? -4.609 -0.687 12.342 1.00 98.38 84 PHE A CA 1
ATOM 595 C C . PHE A 1 84 ? -5.983 -1.086 12.876 1.00 98.38 84 PHE A C 1
ATOM 597 O O . PHE A 1 84 ? -6.657 -0.299 13.550 1.00 98.38 84 PHE A O 1
ATOM 604 N N . CYS A 1 85 ? -6.366 -2.338 12.618 1.00 98.44 85 CYS A N 1
ATOM 605 C CA . CYS A 1 85 ? -7.597 -2.942 13.121 1.00 98.44 85 CYS A CA 1
ATOM 606 C C . CYS A 1 85 ? -7.321 -4.234 13.889 1.00 98.44 85 CYS A C 1
ATOM 608 O O . CYS A 1 85 ? -6.549 -5.077 13.437 1.00 98.44 85 CYS A O 1
ATOM 610 N N . LEU A 1 86 ? -8.004 -4.423 15.017 1.00 98.50 86 LEU A N 1
ATOM 611 C CA . LEU A 1 86 ? -8.100 -5.715 15.686 1.00 98.50 86 LEU A CA 1
ATOM 612 C C . LEU A 1 86 ? -9.309 -6.461 15.121 1.00 98.50 86 LEU A C 1
ATOM 614 O O . LEU A 1 86 ? -10.427 -5.949 15.166 1.00 98.50 86 LEU A O 1
ATOM 618 N N . CYS A 1 87 ? -9.077 -7.650 14.581 1.00 98.44 87 CYS A N 1
ATOM 619 C CA . CYS A 1 87 ? -10.074 -8.439 13.871 1.00 98.44 87 CYS A CA 1
ATOM 620 C C . CYS A 1 87 ? -10.334 -9.766 14.592 1.00 98.44 87 CYS A C 1
ATOM 622 O O . CYS A 1 87 ? -9.391 -10.401 15.067 1.00 98.44 87 CYS A O 1
ATOM 624 N N . ASP A 1 88 ? -11.592 -10.211 14.639 1.00 97.12 88 ASP A N 1
ATOM 625 C CA . ASP A 1 88 ? -12.011 -11.464 15.299 1.00 97.12 88 ASP A CA 1
ATOM 626 C C . ASP A 1 88 ? -12.531 -12.542 14.322 1.00 97.12 88 ASP A C 1
ATOM 628 O O . ASP A 1 88 ? -13.034 -13.582 14.743 1.00 97.12 88 ASP A O 1
ATOM 632 N N . GLY A 1 89 ? -12.412 -12.300 13.014 1.00 95.19 89 GLY A N 1
ATOM 633 C CA . GLY A 1 89 ? -12.974 -13.132 11.946 1.00 95.19 89 GLY A CA 1
ATOM 634 C C . GLY A 1 89 ? -14.276 -12.595 11.348 1.00 95.19 89 GLY A C 1
ATOM 635 O O . GLY A 1 89 ? -14.602 -12.950 10.216 1.00 95.19 89 GLY A O 1
ATOM 636 N N . MET A 1 90 ? -14.992 -11.716 12.055 1.00 92.44 90 MET A N 1
ATOM 637 C CA . MET A 1 90 ? -16.256 -11.113 11.603 1.00 92.44 90 MET A CA 1
ATOM 638 C C . MET A 1 90 ? -16.252 -9.586 11.698 1.00 92.44 90 MET A C 1
ATOM 640 O O . MET A 1 90 ? -16.740 -8.901 10.800 1.00 92.44 90 MET A O 1
ATOM 644 N N . THR A 1 91 ? -15.699 -9.061 12.782 1.00 94.69 91 THR A N 1
ATOM 645 C CA . THR A 1 91 ? -15.664 -7.648 13.142 1.00 94.69 91 THR A CA 1
ATOM 646 C C . THR A 1 91 ? -14.234 -7.139 13.048 1.00 94.69 91 THR A C 1
ATOM 648 O O . THR A 1 91 ? -13.286 -7.859 13.362 1.00 94.69 91 THR A O 1
ATOM 651 N N . ALA A 1 92 ? -14.080 -5.878 12.649 1.00 98.06 92 ALA A N 1
ATOM 652 C CA . ALA A 1 92 ? -12.824 -5.145 12.728 1.00 98.06 92 ALA A CA 1
ATOM 653 C C . ALA A 1 92 ? -13.014 -3.909 13.614 1.00 98.06 92 ALA A C 1
ATOM 655 O O . ALA A 1 92 ? -13.885 -3.078 13.354 1.00 98.06 92 ALA A O 1
ATOM 656 N N . LEU A 1 93 ? -12.196 -3.792 14.659 1.00 98.31 93 LEU A N 1
ATOM 657 C CA . LEU A 1 93 ? -12.160 -2.642 15.555 1.00 98.31 93 LEU A CA 1
ATOM 658 C C . LEU A 1 93 ? -10.919 -1.794 15.239 1.00 98.31 93 LEU A C 1
ATOM 660 O O . LEU A 1 93 ? -9.804 -2.249 15.517 1.00 98.31 93 LEU A O 1
ATOM 664 N N . PRO A 1 94 ? -11.067 -0.575 14.690 1.00 97.81 94 PRO A N 1
ATOM 665 C CA . PRO A 1 94 ? -9.929 0.306 14.474 1.00 97.81 94 PRO A CA 1
ATOM 666 C C . PRO A 1 94 ? -9.380 0.790 15.818 1.00 97.81 94 PRO A C 1
ATOM 668 O O . PRO A 1 94 ? -10.145 1.225 16.678 1.00 97.81 94 PRO A O 1
ATOM 671 N N . PHE A 1 95 ? -8.061 0.720 16.005 1.00 95.25 95 PHE A N 1
ATOM 672 C CA . PHE A 1 95 ? -7.436 1.080 17.287 1.00 95.25 95 PHE A CA 1
ATOM 673 C C . PHE A 1 95 ? -6.287 2.081 17.176 1.00 95.25 95 PHE A C 1
ATOM 675 O O . PHE A 1 95 ? -5.850 2.613 18.194 1.00 95.25 95 PHE A O 1
ATOM 682 N N . GLY A 1 96 ? -5.790 2.360 15.971 1.00 95.44 96 GLY A N 1
ATOM 683 C CA . GLY A 1 96 ? -4.678 3.283 15.818 1.00 95.44 96 GLY A CA 1
ATOM 684 C C . GLY A 1 96 ? -4.431 3.703 14.383 1.00 95.44 96 GLY A C 1
ATOM 685 O O . GLY A 1 96 ? -4.769 2.998 13.430 1.00 95.44 96 GLY A O 1
ATOM 686 N N . THR A 1 97 ? -3.805 4.866 14.259 1.00 97.88 97 THR A N 1
ATOM 687 C CA . THR A 1 97 ? -3.244 5.375 13.012 1.00 97.88 97 THR A CA 1
ATOM 688 C C . THR A 1 97 ? -1.809 5.791 13.272 1.00 97.88 97 THR A C 1
ATOM 690 O O . THR A 1 97 ? -1.483 6.268 14.365 1.00 97.88 97 THR A O 1
ATOM 693 N N . ALA A 1 98 ? -0.947 5.592 12.290 1.00 96.44 98 ALA A N 1
ATOM 694 C CA . ALA A 1 98 ? 0.419 6.077 12.343 1.00 96.44 98 ALA A CA 1
ATOM 695 C C . ALA A 1 98 ? 0.834 6.591 10.973 1.00 96.44 98 ALA A C 1
ATOM 697 O O . ALA A 1 98 ? 0.247 6.216 9.964 1.00 96.44 98 ALA A O 1
ATOM 698 N N . GLN A 1 99 ? 1.834 7.451 10.943 1.00 93.25 99 GLN A N 1
ATOM 699 C CA . GLN A 1 99 ? 2.532 7.796 9.716 1.00 93.25 99 GLN A CA 1
ATOM 700 C C . GLN A 1 99 ? 3.994 7.437 9.918 1.00 93.25 99 GLN A C 1
ATOM 702 O O . GLN A 1 99 ? 4.588 7.819 10.928 1.00 93.25 99 GLN A O 1
ATOM 707 N N . ASP A 1 100 ? 4.520 6.636 8.998 1.00 86.75 100 ASP A N 1
ATOM 708 C CA . ASP A 1 100 ? 5.895 6.153 9.013 1.00 86.75 100 ASP A CA 1
ATOM 709 C C . ASP A 1 100 ? 6.743 6.963 8.034 1.00 86.75 100 ASP A C 1
ATOM 711 O O . ASP A 1 100 ? 6.298 7.300 6.936 1.00 86.75 100 ASP A O 1
ATOM 715 N N . HIS A 1 101 ? 7.976 7.245 8.429 1.00 83.94 101 HIS A N 1
ATOM 716 C CA . HIS A 1 101 ? 8.967 7.899 7.593 1.00 83.94 101 HIS A CA 1
ATOM 717 C C . HIS A 1 101 ? 9.946 6.849 7.085 1.00 83.94 101 HIS A C 1
ATOM 719 O O . HIS A 1 101 ? 10.838 6.403 7.801 1.00 83.94 101 HIS A O 1
ATOM 725 N N . LYS A 1 102 ? 9.791 6.434 5.827 1.00 76.19 102 LYS A N 1
ATOM 726 C CA . LYS A 1 102 ? 10.603 5.348 5.253 1.00 76.19 102 LYS A CA 1
ATOM 727 C C . LYS A 1 102 ? 11.956 5.812 4.726 1.00 76.19 102 LYS A C 1
ATOM 729 O O . LYS A 1 102 ? 12.868 4.996 4.597 1.00 76.19 102 LYS A O 1
ATOM 734 N N . ARG A 1 103 ? 12.109 7.086 4.379 1.00 80.25 103 ARG A N 1
ATOM 735 C CA . ARG A 1 103 ? 13.319 7.618 3.737 1.00 80.25 103 ARG A CA 1
ATOM 736 C C . ARG A 1 103 ? 14.393 7.919 4.776 1.00 80.25 103 ARG A C 1
ATOM 738 O O . ARG A 1 103 ? 14.101 8.449 5.839 1.00 80.25 103 ARG A O 1
ATOM 745 N N . VAL A 1 104 ? 15.640 7.565 4.463 1.00 82.50 104 VAL A N 1
ATOM 746 C CA . VAL A 1 104 ? 16.764 7.665 5.412 1.00 82.50 104 VAL A CA 1
ATOM 747 C C . VAL A 1 104 ? 17.173 9.107 5.743 1.00 82.50 104 VAL A C 1
ATOM 749 O O . VAL A 1 104 ? 17.780 9.335 6.786 1.00 82.50 104 VAL A O 1
ATOM 752 N N . GLY A 1 105 ? 16.901 10.064 4.851 1.00 81.38 105 GLY A N 1
ATOM 753 C CA . GLY A 1 105 ? 17.302 11.461 5.005 1.00 81.38 105 GLY A CA 1
ATOM 754 C C . GLY A 1 105 ? 16.131 12.405 5.267 1.00 81.38 105 GLY A C 1
ATOM 755 O O . GLY A 1 105 ? 15.020 12.185 4.783 1.00 81.38 105 GLY A O 1
ATOM 756 N N . ASP A 1 106 ? 16.423 13.494 5.980 1.00 84.50 106 ASP A N 1
ATOM 757 C CA . ASP A 1 106 ? 15.476 14.572 6.275 1.00 84.50 106 ASP A CA 1
ATOM 758 C C . ASP A 1 106 ? 14.834 15.142 4.999 1.00 84.50 106 ASP A C 1
ATOM 760 O O . ASP A 1 106 ? 15.511 15.385 3.998 1.00 84.50 106 ASP A O 1
ATOM 764 N N . GLY A 1 107 ? 13.522 15.395 5.047 1.00 81.38 107 GLY A N 1
ATOM 765 C CA . GLY A 1 107 ? 12.756 15.860 3.884 1.00 81.38 107 GLY A CA 1
ATOM 766 C C . GLY A 1 107 ? 12.432 14.756 2.873 1.00 81.38 107 GLY A C 1
ATOM 767 O O . GLY A 1 107 ? 12.285 15.042 1.688 1.00 81.38 107 GLY A O 1
ATOM 768 N N . ASP A 1 108 ? 12.351 13.509 3.339 1.00 78.69 108 ASP A N 1
ATOM 769 C CA . ASP A 1 108 ? 12.024 12.318 2.552 1.00 78.69 108 ASP A CA 1
ATOM 770 C C . ASP A 1 108 ? 12.988 12.043 1.381 1.00 78.69 108 ASP A C 1
ATOM 772 O O . ASP A 1 108 ? 12.595 11.630 0.286 1.00 78.69 108 ASP A O 1
ATOM 776 N N . VAL A 1 109 ? 14.291 12.222 1.626 1.00 78.38 109 VAL A N 1
ATOM 777 C CA . VAL A 1 109 ? 15.352 12.005 0.627 1.00 78.38 109 VAL A CA 1
ATOM 778 C C . VAL A 1 109 ? 16.153 10.721 0.872 1.00 78.38 109 VAL A C 1
ATOM 780 O O . VAL A 1 109 ? 16.209 10.174 1.973 1.00 78.38 109 VAL A O 1
ATOM 783 N N . GLY A 1 110 ? 16.831 10.240 -0.172 1.00 78.50 110 GLY A N 1
ATOM 784 C CA . GLY A 1 110 ? 17.665 9.034 -0.105 1.00 78.50 110 GLY A CA 1
ATOM 785 C C . GLY A 1 110 ? 16.872 7.728 -0.270 1.00 78.50 110 GLY A C 1
ATOM 786 O O . GLY A 1 110 ? 15.691 7.765 -0.612 1.00 78.50 110 GLY A O 1
ATOM 787 N N . PRO A 1 111 ? 17.508 6.553 -0.120 1.00 74.25 111 PRO A N 1
ATOM 788 C CA . PRO A 1 111 ? 16.846 5.261 -0.313 1.00 74.25 111 PRO A CA 1
ATOM 789 C C . PRO A 1 111 ? 15.714 5.013 0.698 1.00 74.25 111 PRO A C 1
ATOM 791 O O . PRO A 1 111 ? 15.749 5.513 1.824 1.00 74.25 111 PRO A O 1
ATOM 794 N N . ASN A 1 112 ? 14.726 4.207 0.292 1.00 69.31 112 ASN A N 1
ATOM 795 C CA . ASN A 1 112 ? 13.717 3.663 1.204 1.00 69.31 112 ASN A CA 1
ATOM 796 C C . ASN A 1 112 ? 14.363 2.680 2.195 1.00 69.31 112 ASN A C 1
ATOM 798 O O . ASN A 1 112 ? 15.255 1.909 1.837 1.00 69.31 112 ASN A O 1
ATOM 802 N N . THR A 1 113 ? 13.878 2.696 3.430 1.00 74.62 113 THR A N 1
ATOM 803 C CA . THR A 1 113 ? 14.237 1.784 4.523 1.00 74.62 113 THR A CA 1
ATOM 804 C C . THR A 1 113 ? 12.989 1.028 4.995 1.00 74.62 113 THR A C 1
ATOM 806 O O . THR A 1 113 ? 11.899 1.234 4.465 1.00 74.62 113 THR A O 1
ATOM 809 N N . GLY A 1 114 ? 13.131 0.162 6.003 1.00 67.31 114 GLY A N 1
ATOM 810 C CA . GLY A 1 114 ? 11.987 -0.480 6.663 1.00 67.31 114 GLY A CA 1
ATOM 811 C C . GLY A 1 114 ? 11.188 0.434 7.608 1.00 67.31 114 GLY A C 1
ATOM 812 O O . GLY A 1 114 ? 10.263 -0.064 8.238 1.00 67.31 114 GLY A O 1
ATOM 813 N N . GLY A 1 115 ? 11.566 1.714 7.733 1.00 77.31 115 GLY A N 1
ATOM 814 C CA . GLY A 1 115 ? 10.986 2.696 8.653 1.00 77.31 115 GLY A CA 1
ATOM 815 C C . GLY A 1 115 ? 12.068 3.332 9.531 1.00 77.31 115 GLY A C 1
ATOM 816 O O . GLY A 1 115 ? 12.773 2.638 10.265 1.00 77.31 115 GLY A O 1
ATOM 817 N N . MET A 1 116 ? 12.221 4.654 9.451 1.00 84.94 116 MET A N 1
ATOM 818 C CA . MET A 1 116 ? 13.144 5.448 10.279 1.00 84.94 116 MET A CA 1
ATOM 819 C C . MET A 1 116 ? 12.491 5.930 11.575 1.00 84.94 116 MET A C 1
ATOM 821 O O . MET A 1 116 ? 13.180 6.322 12.518 1.00 84.94 116 MET A O 1
ATOM 825 N N . GLY A 1 117 ? 11.163 5.898 11.628 1.00 87.31 117 GLY A N 1
ATOM 826 C CA . GLY A 1 117 ? 10.377 6.322 12.771 1.00 87.31 117 GLY A CA 1
ATOM 827 C C . GLY A 1 117 ? 8.942 6.603 12.359 1.00 87.31 117 GLY A C 1
ATOM 828 O O . GLY A 1 117 ? 8.678 7.044 11.244 1.00 87.31 117 GLY A O 1
ATOM 829 N N . ALA A 1 118 ? 8.021 6.385 13.289 1.00 92.69 118 ALA A N 1
ATOM 830 C CA . ALA A 1 118 ? 6.611 6.662 13.093 1.00 92.69 118 ALA A CA 1
ATOM 831 C C . ALA A 1 118 ? 6.048 7.428 14.287 1.00 92.69 118 ALA A C 1
ATOM 833 O O . ALA A 1 118 ? 6.551 7.319 15.410 1.00 92.69 118 ALA A O 1
ATOM 834 N N . TYR A 1 119 ? 4.975 8.174 14.052 1.00 93.94 119 TYR A N 1
ATOM 835 C CA . TYR A 1 119 ? 4.246 8.877 15.102 1.00 93.94 119 TYR A CA 1
ATOM 836 C C . TYR A 1 119 ? 2.752 8.558 15.050 1.00 93.94 119 TYR A C 1
ATOM 838 O O . TYR A 1 119 ? 2.230 8.099 14.034 1.00 93.94 119 TYR A O 1
ATOM 846 N N . SER A 1 120 ? 2.069 8.767 16.177 1.00 96.25 120 SER A N 1
ATOM 847 C CA . SER A 1 120 ? 0.644 8.473 16.342 1.00 96.25 120 SER A CA 1
ATOM 848 C C . SER A 1 120 ? -0.033 9.516 17.245 1.00 96.25 120 SER A C 1
ATOM 850 O O . SER A 1 120 ? 0.576 9.917 18.243 1.00 96.25 120 SER A O 1
ATOM 852 N N . PRO A 1 121 ? -1.280 9.942 16.949 1.00 95.31 121 PRO A N 1
ATOM 853 C CA . PRO A 1 121 ? -2.070 9.598 15.760 1.00 95.31 121 PRO A CA 1
ATOM 854 C C . PRO A 1 121 ? -1.567 10.315 14.496 1.00 95.31 121 PRO A C 1
ATOM 856 O O . PRO A 1 121 ? -0.949 11.372 14.593 1.00 95.31 121 PRO A O 1
ATOM 859 N N . ALA A 1 122 ? -1.875 9.766 13.318 1.00 96.25 122 ALA A N 1
ATOM 860 C CA . ALA A 1 122 ? -1.611 10.406 12.026 1.00 96.25 122 ALA A CA 1
ATOM 861 C C . ALA A 1 122 ? -2.694 11.466 11.705 1.00 96.25 122 ALA A C 1
ATOM 863 O O . ALA A 1 122 ? -3.857 11.087 11.537 1.00 96.25 122 ALA A O 1
ATOM 864 N N . PRO A 1 123 ? -2.360 12.768 11.584 1.00 95.00 123 PRO A N 1
ATOM 865 C CA . PRO A 1 123 ? -3.316 13.853 11.347 1.00 95.00 123 PRO A CA 1
ATOM 866 C C . PRO A 1 123 ? -4.093 13.728 10.036 1.00 95.00 123 PRO A C 1
ATOM 868 O O . PRO A 1 123 ? -5.247 14.146 9.971 1.00 95.00 123 PRO A O 1
ATOM 871 N N . VAL A 1 124 ? -3.489 13.116 9.012 1.00 95.75 124 VAL A N 1
ATOM 872 C CA . VAL A 1 124 ? -4.142 12.828 7.726 1.00 95.75 124 VAL A CA 1
ATOM 873 C C . VAL A 1 124 ? -5.342 11.883 7.869 1.00 95.75 124 VAL A C 1
ATOM 875 O O . VAL A 1 124 ? -6.299 11.945 7.096 1.00 95.75 124 VAL A O 1
ATOM 878 N N . MET A 1 125 ? -5.348 11.049 8.913 1.00 97.75 125 MET A N 1
ATOM 879 C CA . MET A 1 125 ? -6.438 10.127 9.217 1.00 97.75 125 MET A CA 1
ATOM 880 C C . MET A 1 125 ? -7.500 10.801 10.088 1.00 97.75 125 MET A C 1
ATOM 882 O O . MET A 1 125 ? -7.714 10.443 11.247 1.00 97.75 125 MET A O 1
ATOM 886 N N . THR A 1 126 ? -8.188 11.785 9.510 1.00 97.81 126 THR A N 1
ATOM 887 C CA . THR A 1 126 ? -9.341 12.442 10.139 1.00 97.81 126 THR A CA 1
ATOM 888 C C . THR A 1 126 ? -10.469 11.439 10.434 1.00 97.81 126 THR A C 1
ATOM 890 O O . THR A 1 126 ? -10.515 10.368 9.821 1.00 97.81 126 THR A O 1
ATOM 893 N N . PRO A 1 127 ? -11.435 11.760 11.320 1.00 97.81 127 PRO A N 1
ATOM 894 C CA . PRO A 1 127 ? -12.577 10.878 11.582 1.00 97.81 127 PRO A CA 1
ATOM 895 C C . PRO A 1 127 ? -13.332 10.450 10.312 1.00 97.81 127 PRO A C 1
ATOM 897 O O . PRO A 1 127 ? -13.708 9.285 10.175 1.00 97.81 127 PRO A O 1
ATOM 900 N N . ASP A 1 128 ? -13.481 11.361 9.347 1.00 98.06 128 ASP A N 1
ATOM 901 C CA . ASP A 1 128 ? -14.104 11.060 8.056 1.00 98.06 128 ASP A CA 1
ATOM 902 C C . ASP A 1 128 ? -13.245 10.106 7.217 1.00 98.06 128 ASP A C 1
ATOM 904 O O . ASP A 1 128 ? -13.772 9.156 6.631 1.00 98.06 128 ASP A O 1
ATOM 908 N N . MET A 1 129 ? -11.922 10.307 7.197 1.00 98.25 129 MET A N 1
ATOM 909 C CA . MET A 1 129 ? -10.984 9.432 6.487 1.00 98.25 129 MET A CA 1
ATOM 910 C C . MET A 1 129 ? -10.947 8.023 7.090 1.00 98.25 129 MET A C 1
ATOM 912 O O . MET A 1 129 ? -10.950 7.033 6.355 1.00 98.25 129 MET A O 1
ATOM 916 N N . ILE A 1 130 ? -10.997 7.914 8.420 1.00 98.44 130 ILE A N 1
ATOM 917 C CA . ILE A 1 130 ? -11.138 6.639 9.137 1.00 98.44 130 ILE A CA 1
ATOM 918 C C . ILE A 1 130 ? -12.447 5.953 8.734 1.00 98.44 130 ILE A C 1
ATOM 920 O O . ILE A 1 130 ? -12.442 4.780 8.362 1.00 98.44 130 ILE A O 1
ATOM 924 N N . GLY A 1 131 ? -13.566 6.685 8.735 1.00 98.44 131 GLY A N 1
ATOM 925 C CA . GLY A 1 131 ? -14.866 6.147 8.333 1.00 98.44 131 GLY A CA 1
ATOM 926 C C . GLY A 1 131 ? -14.890 5.648 6.885 1.00 98.44 131 GLY A C 1
ATOM 927 O O . GLY A 1 131 ? -15.466 4.596 6.606 1.00 98.44 131 GLY A O 1
ATOM 928 N N . ARG A 1 132 ? -14.245 6.371 5.960 1.00 98.38 132 ARG A N 1
ATOM 929 C CA . ARG A 1 132 ? -14.070 5.928 4.567 1.00 98.38 132 ARG A CA 1
ATOM 930 C C . ARG A 1 132 ? -13.199 4.680 4.475 1.00 98.38 132 ARG A C 1
ATOM 932 O O . ARG A 1 132 ? -13.605 3.716 3.840 1.00 98.38 132 ARG A O 1
ATOM 939 N N . THR A 1 133 ? -12.062 4.662 5.164 1.00 98.56 133 THR A N 1
ATOM 940 C CA . THR A 1 133 ? -11.143 3.513 5.199 1.00 98.56 133 THR A CA 1
ATOM 941 C C . THR A 1 133 ? -11.842 2.248 5.700 1.00 98.56 133 THR A C 1
ATOM 943 O O . THR A 1 133 ? -11.710 1.186 5.091 1.00 98.56 133 THR A O 1
ATOM 946 N N . MET A 1 134 ? -12.653 2.352 6.756 1.00 98.56 134 MET A N 1
ATOM 947 C CA . MET A 1 134 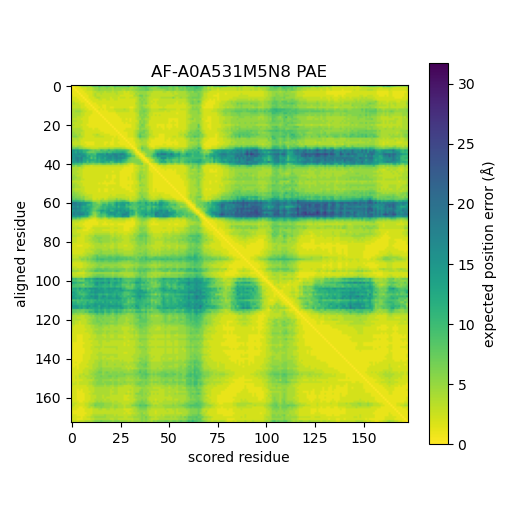? -13.436 1.218 7.252 1.00 98.56 134 MET A CA 1
ATOM 948 C C . MET A 1 134 ? -14.400 0.678 6.188 1.00 98.56 134 MET A C 1
ATOM 950 O O . MET A 1 134 ? -14.327 -0.502 5.848 1.00 98.56 134 MET A O 1
ATOM 954 N N . ARG A 1 135 ? -15.242 1.541 5.605 1.00 98.38 135 ARG A N 1
ATOM 955 C CA . ARG A 1 135 ? -16.291 1.135 4.649 1.00 98.38 135 ARG A CA 1
ATOM 956 C C . ARG A 1 135 ? -15.762 0.685 3.288 1.00 98.38 135 ARG A C 1
ATOM 958 O O . ARG A 1 135 ? -16.330 -0.213 2.673 1.00 98.38 135 ARG A O 1
ATOM 965 N N . GLU A 1 136 ? -14.728 1.352 2.785 1.00 98.44 136 GLU A N 1
ATOM 966 C CA . GLU A 1 136 ? -14.223 1.166 1.419 1.00 98.44 136 GLU A CA 1
ATOM 967 C C . GLU A 1 136 ? -13.125 0.091 1.355 1.00 98.44 136 GLU A C 1
ATOM 969 O O . GLU A 1 136 ? -12.963 -0.544 0.314 1.00 98.44 136 GLU A O 1
ATOM 974 N N . ILE A 1 137 ? -12.392 -0.150 2.453 1.00 98.56 137 ILE A N 1
ATOM 975 C CA . ILE A 1 137 ? -11.204 -1.021 2.460 1.00 98.56 137 ILE A CA 1
ATOM 976 C C . ILE A 1 137 ? -11.328 -2.169 3.470 1.00 98.56 137 ILE A C 1
ATOM 978 O O . ILE A 1 137 ? -11.224 -3.335 3.086 1.00 98.56 137 ILE A O 1
ATOM 982 N N . ILE A 1 138 ? -11.560 -1.881 4.753 1.00 98.50 138 ILE A N 1
ATOM 983 C CA . ILE A 1 138 ? -11.470 -2.903 5.813 1.00 98.50 138 ILE A CA 1
ATOM 984 C C . ILE A 1 138 ? -12.675 -3.846 5.818 1.00 98.50 138 ILE A C 1
ATOM 986 O O . ILE A 1 138 ? -12.505 -5.062 5.754 1.00 98.50 138 ILE A O 1
ATOM 990 N N . GLU A 1 139 ? -13.896 -3.313 5.850 1.00 98.00 139 GLU A N 1
ATOM 991 C CA . GLU A 1 139 ? -15.123 -4.116 5.881 1.00 98.00 139 GLU A CA 1
ATOM 992 C C . GLU A 1 139 ? -15.269 -5.009 4.632 1.00 98.00 139 GLU A C 1
ATOM 994 O O . GLU A 1 139 ? -15.573 -6.197 4.788 1.00 98.00 139 GLU A O 1
ATOM 999 N N . PRO A 1 140 ? -15.007 -4.528 3.393 1.00 97.94 140 PRO A N 1
ATOM 1000 C CA . PRO A 1 140 ? -15.022 -5.391 2.215 1.00 97.94 140 PRO A CA 1
ATOM 1001 C C . PRO A 1 140 ? -13.945 -6.477 2.249 1.00 97.94 140 PRO A C 1
ATOM 1003 O O . PRO A 1 140 ? -14.208 -7.582 1.777 1.00 97.94 140 PRO A O 1
ATOM 1006 N N . THR A 1 141 ? -12.770 -6.196 2.821 1.00 98.00 141 THR A N 1
ATOM 1007 C CA . THR A 1 141 ? -11.702 -7.193 2.997 1.00 98.00 141 THR A CA 1
ATOM 1008 C C . THR A 1 141 ? -12.114 -8.277 3.978 1.00 98.00 141 THR A C 1
ATOM 1010 O O . THR A 1 141 ? -12.050 -9.455 3.636 1.00 98.00 141 THR A O 1
ATOM 1013 N N . MET A 1 142 ? -12.616 -7.898 5.155 1.00 97.81 142 MET A N 1
ATOM 1014 C CA . MET A 1 142 ? -13.095 -8.843 6.169 1.00 97.81 142 MET A CA 1
ATOM 1015 C C . MET A 1 142 ? -14.210 -9.739 5.625 1.00 97.81 142 MET A C 1
ATOM 1017 O O . MET A 1 142 ? -14.138 -10.965 5.736 1.00 97.81 142 MET A O 1
ATOM 1021 N N . ARG A 1 143 ? -15.200 -9.141 4.950 1.00 97.00 143 ARG A N 1
ATOM 1022 C CA . ARG A 1 143 ? -16.269 -9.885 4.274 1.00 97.00 143 ARG A CA 1
ATOM 1023 C C . ARG A 1 143 ? -15.710 -10.816 3.198 1.00 97.00 143 ARG A C 1
ATOM 1025 O O . ARG A 1 143 ? -16.077 -11.985 3.157 1.00 97.00 143 ARG A O 1
ATOM 1032 N N . GLY A 1 144 ? -14.809 -10.321 2.351 1.00 97.19 144 GLY A N 1
ATOM 1033 C CA . GLY A 1 144 ? -14.231 -11.100 1.261 1.00 97.19 144 GLY A CA 1
ATOM 1034 C C . GLY A 1 144 ? -13.402 -12.296 1.734 1.00 97.19 144 GLY A C 1
ATOM 1035 O O . GLY A 1 144 ? -13.460 -13.355 1.112 1.00 97.19 144 GLY A O 1
ATOM 1036 N N . MET A 1 145 ? -12.672 -12.146 2.840 1.00 96.81 145 MET A N 1
ATOM 1037 C CA . MET A 1 145 ? -11.912 -13.215 3.498 1.00 96.81 145 MET A CA 1
ATOM 1038 C C . MET A 1 145 ? -12.842 -14.288 4.081 1.00 96.81 145 MET A C 1
ATOM 1040 O O . MET A 1 145 ? -12.641 -15.481 3.847 1.00 96.81 145 MET A O 1
ATOM 1044 N N . ALA A 1 146 ? -13.918 -13.875 4.760 1.00 96.06 146 ALA A N 1
ATOM 1045 C CA . ALA A 1 146 ? -14.933 -14.795 5.269 1.00 96.06 146 ALA A CA 1
ATOM 1046 C C . ALA A 1 146 ? -15.654 -15.559 4.139 1.00 96.06 146 ALA A C 1
ATOM 1048 O O . ALA A 1 146 ? -15.797 -16.778 4.217 1.00 96.06 146 ALA A O 1
ATOM 1049 N N . GLU A 1 147 ? -16.044 -14.877 3.054 1.00 96.19 147 GLU A N 1
ATOM 1050 C CA . GLU A 1 147 ? -16.662 -15.494 1.866 1.00 96.19 147 GLU A CA 1
ATOM 1051 C C . GLU A 1 147 ? -15.749 -16.517 1.171 1.00 96.19 147 GLU A C 1
ATOM 1053 O O . GLU A 1 147 ? -16.232 -17.461 0.546 1.00 96.19 147 GLU A O 1
ATOM 1058 N N . LEU A 1 148 ? -14.429 -16.344 1.276 1.00 96.69 148 LEU A N 1
ATOM 1059 C CA . LEU A 1 148 ? -13.429 -17.283 0.762 1.00 96.69 148 LEU A CA 1
ATOM 1060 C C . LEU A 1 148 ? -13.169 -18.471 1.704 1.00 96.69 148 LEU A C 1
ATOM 1062 O O . LEU A 1 148 ? -12.346 -19.324 1.380 1.00 96.69 148 LEU A O 1
ATOM 1066 N N . GLY A 1 149 ? -13.853 -18.546 2.851 1.00 97.25 149 GLY A N 1
ATOM 1067 C CA . GLY A 1 149 ? -13.637 -19.587 3.858 1.00 97.25 149 GLY A CA 1
ATOM 1068 C C . GLY A 1 149 ? -12.348 -19.405 4.665 1.00 97.25 149 GLY A C 1
ATOM 1069 O O . GLY A 1 149 ? -11.895 -20.350 5.306 1.00 97.25 149 GLY A O 1
ATOM 1070 N N . ALA A 1 150 ? -11.764 -18.205 4.639 1.00 97.31 150 ALA A N 1
ATOM 1071 C CA . ALA A 1 150 ? -10.527 -17.859 5.331 1.00 97.31 150 ALA A CA 1
ATOM 1072 C C . ALA A 1 150 ? -10.723 -16.607 6.210 1.00 97.31 150 ALA A C 1
ATOM 1074 O O . ALA A 1 150 ? -10.091 -15.584 5.952 1.00 97.31 150 ALA A O 1
ATOM 1075 N N . PRO A 1 151 ? -11.618 -16.629 7.219 1.00 97.31 151 PRO A N 1
ATOM 1076 C CA . PRO A 1 151 ? -11.843 -15.471 8.084 1.00 97.31 151 PRO A CA 1
ATOM 1077 C C . PRO A 1 151 ? -10.549 -15.062 8.802 1.00 97.31 151 PRO A C 1
ATOM 1079 O O . PRO A 1 151 ? -9.812 -15.910 9.306 1.00 97.31 151 PRO A O 1
ATOM 1082 N N . PHE A 1 152 ? -10.276 -13.758 8.854 1.00 97.88 152 PHE A N 1
ATOM 1083 C CA . PHE A 1 152 ? -9.048 -13.225 9.442 1.00 97.88 152 PHE A CA 1
ATOM 1084 C C . PHE A 1 152 ? -9.255 -12.814 10.904 1.00 97.88 152 PHE A C 1
ATOM 1086 O O . PHE A 1 152 ? -10.116 -11.987 11.200 1.00 97.88 152 PHE A O 1
ATOM 1093 N N . ALA A 1 153 ? -8.430 -13.343 11.808 1.00 98.06 153 ALA A N 1
ATOM 1094 C CA . ALA A 1 153 ? -8.388 -12.945 13.212 1.00 98.06 153 ALA A CA 1
ATOM 1095 C C . ALA A 1 153 ? -6.955 -12.562 13.603 1.00 98.06 153 ALA A C 1
ATOM 1097 O O . ALA A 1 153 ? -6.019 -13.324 13.360 1.00 98.06 153 ALA A O 1
ATOM 1098 N N . GLY A 1 154 ? -6.782 -11.386 14.203 1.00 98.06 154 GLY A N 1
ATOM 1099 C CA . GLY A 1 154 ? -5.470 -10.818 14.504 1.00 98.06 154 GLY A CA 1
ATOM 1100 C C . GLY A 1 154 ? -5.424 -9.308 14.302 1.00 98.06 154 GLY A C 1
ATOM 1101 O O . GLY A 1 154 ? -6.452 -8.633 14.322 1.00 98.06 154 GLY A O 1
ATOM 1102 N N . ILE A 1 155 ? -4.219 -8.775 14.113 1.00 98.19 155 ILE A N 1
ATOM 1103 C CA . ILE A 1 155 ? -4.010 -7.365 13.776 1.00 98.19 155 ILE A CA 1
ATOM 1104 C C . ILE A 1 155 ? -3.931 -7.264 12.259 1.00 98.19 155 ILE A C 1
ATOM 1106 O O . ILE A 1 155 ? -3.045 -7.861 11.661 1.00 98.19 155 ILE A O 1
ATOM 1110 N N . LEU A 1 156 ? -4.854 -6.518 11.660 1.00 98.00 156 LEU A N 1
ATOM 1111 C CA . LEU A 1 156 ? -4.798 -6.163 10.251 1.00 98.00 156 LEU A CA 1
ATOM 1112 C C . LEU A 1 156 ? -4.136 -4.791 10.132 1.00 98.00 156 LEU A C 1
ATOM 1114 O O . LEU A 1 156 ? -4.712 -3.786 10.565 1.00 98.00 156 LEU A O 1
ATOM 1118 N N . PHE A 1 157 ? -2.936 -4.758 9.560 1.00 97.38 157 PHE A N 1
ATOM 1119 C CA . PHE A 1 157 ? -2.266 -3.526 9.161 1.00 97.38 157 PHE A CA 1
ATOM 1120 C C . PHE A 1 157 ? -2.666 -3.222 7.722 1.00 97.38 157 PHE A C 1
ATOM 1122 O O . PHE A 1 157 ? -2.392 -4.018 6.826 1.00 97.38 157 PHE A O 1
ATOM 1129 N N . ALA A 1 158 ? -3.243 -2.049 7.471 1.00 97.69 158 ALA A N 1
ATOM 1130 C CA . ALA A 1 158 ? -3.436 -1.521 6.125 1.00 97.69 158 ALA A CA 1
ATOM 1131 C C . ALA A 1 158 ? -2.460 -0.365 5.872 1.00 97.69 158 ALA A C 1
ATOM 1133 O O . ALA A 1 158 ? -2.539 0.672 6.535 1.00 97.69 158 ALA A O 1
ATOM 1134 N N . GLY A 1 159 ? -1.561 -0.542 4.902 1.00 96.25 159 GLY A N 1
ATOM 1135 C CA . GLY A 1 159 ? -0.746 0.542 4.362 1.00 96.25 159 GLY A CA 1
ATOM 1136 C C . GLY A 1 159 ? -1.564 1.317 3.341 1.00 96.25 159 GLY A C 1
ATOM 1137 O O . GLY A 1 159 ? -2.075 0.729 2.386 1.00 96.25 159 GLY A O 1
ATOM 1138 N N . LEU A 1 160 ? -1.721 2.619 3.547 1.00 97.31 160 LEU A N 1
ATOM 1139 C CA . LEU A 1 160 ? -2.609 3.467 2.762 1.00 97.31 160 LEU A CA 1
ATOM 1140 C C . LEU A 1 160 ? -1.845 4.604 2.098 1.00 97.31 160 LEU A C 1
ATOM 1142 O O . LEU A 1 160 ? -0.938 5.192 2.682 1.00 97.31 160 LEU A O 1
ATOM 1146 N N . MET A 1 161 ? -2.303 4.958 0.903 1.00 96.56 161 MET A N 1
ATOM 1147 C CA . MET A 1 161 ? -2.035 6.241 0.273 1.00 96.56 161 MET A CA 1
ATOM 1148 C C . MET A 1 161 ? -3.300 7.092 0.377 1.00 96.56 161 MET A C 1
ATOM 1150 O O . MET A 1 161 ? -4.341 6.732 -0.185 1.00 96.56 161 MET A O 1
ATOM 1154 N N . ILE A 1 162 ? -3.232 8.216 1.085 1.00 97.31 162 ILE A N 1
ATOM 1155 C CA . ILE A 1 162 ? -4.339 9.167 1.177 1.00 97.31 162 ILE A CA 1
ATOM 1156 C C . ILE A 1 162 ? -4.230 10.143 0.011 1.00 97.31 162 ILE A C 1
ATOM 1158 O O . ILE A 1 162 ? -3.463 11.104 0.036 1.00 97.31 162 ILE A O 1
ATOM 1162 N N . THR A 1 163 ? -4.981 9.845 -1.045 1.00 96.50 163 THR A N 1
ATOM 1163 C CA . THR A 1 163 ? -5.015 10.638 -2.279 1.00 96.50 163 THR A CA 1
ATOM 1164 C C . THR A 1 163 ? -6.075 11.738 -2.197 1.00 96.50 163 THR A C 1
ATOM 1166 O O . THR A 1 163 ? -6.954 11.708 -1.334 1.00 96.50 163 THR A O 1
ATOM 1169 N N . GLU A 1 164 ? -6.079 12.653 -3.166 1.00 94.56 164 GLU A N 1
ATOM 1170 C CA . GLU A 1 164 ? -7.151 13.648 -3.334 1.00 94.56 164 GLU A CA 1
ATOM 1171 C C . GLU A 1 164 ? -8.557 13.023 -3.472 1.00 94.56 164 GLU A C 1
ATOM 1173 O O . GLU A 1 164 ? -9.553 13.627 -3.080 1.00 94.56 164 GLU A O 1
ATOM 1178 N N . ASN A 1 165 ? -8.643 11.785 -3.973 1.00 94.81 165 ASN A N 1
ATOM 1179 C CA . ASN A 1 165 ? -9.901 11.062 -4.173 1.00 94.81 165 ASN A CA 1
ATOM 1180 C C . ASN A 1 165 ? -10.290 10.196 -2.956 1.00 94.81 165 ASN A C 1
ATOM 1182 O O . ASN A 1 165 ? -11.395 9.643 -2.897 1.00 94.81 165 ASN A O 1
ATOM 1186 N N . GLY A 1 166 ? -9.417 10.097 -1.949 1.00 96.88 166 GLY A N 1
ATOM 1187 C CA . GLY A 1 166 ? -9.606 9.287 -0.745 1.00 96.88 166 GLY A CA 1
ATOM 1188 C C . GLY A 1 166 ? -8.542 8.209 -0.535 1.00 96.88 166 GLY A C 1
ATOM 1189 O O . GLY A 1 166 ? -7.497 8.231 -1.197 1.00 96.88 166 GLY A O 1
ATOM 1190 N N . PRO A 1 167 ? -8.793 7.272 0.398 1.00 98.12 167 PRO A N 1
ATOM 1191 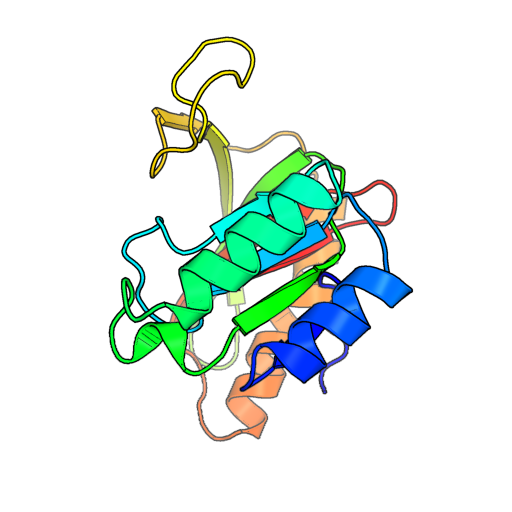C CA . PRO A 1 167 ? -7.816 6.267 0.775 1.00 98.12 167 PRO A CA 1
ATOM 1192 C C . PRO A 1 167 ? -7.717 5.194 -0.312 1.00 98.12 167 PRO A C 1
ATOM 1194 O O . PRO A 1 167 ? -8.726 4.650 -0.761 1.00 98.12 167 PRO A O 1
ATOM 1197 N N . LYS A 1 168 ? -6.491 4.863 -0.712 1.00 98.25 168 LYS A N 1
ATOM 1198 C CA . LYS A 1 168 ? -6.188 3.695 -1.541 1.00 98.25 168 LYS A CA 1
ATOM 1199 C C . LYS A 1 168 ? -5.263 2.756 -0.777 1.00 98.25 168 LYS A C 1
ATOM 1201 O O . LYS A 1 168 ? -4.293 3.195 -0.165 1.00 98.25 168 LYS A O 1
ATOM 1206 N N . LEU A 1 169 ? -5.564 1.463 -0.825 1.00 97.62 169 LEU A N 1
ATOM 1207 C CA . LEU A 1 169 ? -4.742 0.412 -0.241 1.00 97.62 169 LEU A CA 1
ATOM 1208 C C . LEU A 1 169 ? -3.453 0.239 -1.056 1.00 97.62 169 LEU A C 1
ATOM 1210 O O . LEU A 1 169 ? -3.521 0.000 -2.263 1.00 97.62 169 LEU A O 1
ATOM 1214 N N . ILE A 1 170 ? -2.305 0.325 -0.386 1.00 93.12 170 ILE A N 1
ATOM 1215 C CA . ILE A 1 170 ? -0.987 -0.028 -0.930 1.00 93.12 170 ILE A CA 1
ATOM 1216 C C . ILE A 1 170 ? -0.742 -1.525 -0.724 1.00 93.12 170 ILE A C 1
ATOM 1218 O O . ILE A 1 170 ? -0.402 -2.235 -1.667 1.00 93.12 170 ILE A O 1
ATOM 1222 N N . GLU A 1 171 ? -0.920 -1.996 0.512 1.00 90.81 171 GLU A N 1
ATOM 1223 C CA . GLU A 1 171 ? -0.664 -3.379 0.920 1.00 90.81 171 GLU A CA 1
ATOM 1224 C C . GLU A 1 171 ? -1.306 -3.701 2.279 1.00 90.81 171 GLU A C 1
ATOM 1226 O O . GLU A 1 171 ? -1.649 -2.801 3.055 1.00 90.81 171 GLU A O 1
ATOM 1231 N N . TYR A 1 172 ? -1.437 -4.997 2.564 1.00 94.69 172 TYR A N 1
ATOM 1232 C CA . TYR A 1 172 ? -1.749 -5.522 3.893 1.00 94.69 172 TYR A CA 1
ATOM 1233 C C . TYR A 1 172 ? -0.502 -6.149 4.513 1.00 94.69 172 TYR A C 1
ATOM 1235 O O . TYR A 1 172 ? 0.251 -6.818 3.804 1.00 94.69 172 TYR A O 1
ATOM 1243 N N . ASN A 1 173 ? -0.340 -5.971 5.826 1.00 89.25 173 ASN A N 1
ATOM 1244 C CA . ASN A 1 173 ? 0.664 -6.653 6.647 1.00 89.25 173 ASN A CA 1
ATOM 1245 C C . ASN A 1 173 ? 0.008 -7.381 7.830 1.00 89.25 173 ASN A C 1
ATOM 1247 O O . ASN A 1 173 ? -1.071 -6.929 8.292 1.00 89.25 173 ASN A O 1
#

Secondary structure (DSSP, 8-state):
-----B--EEEESSHHHHHHHHHHH-SSEEEEESS--TT-SEEEESSHHHHHHHHHHHHSSTTGGGGS-EEEEEPP-SEEEEEEEEEESS-EEEEEEEEE--EEETTTEEEE-S-S-EESS-TTS-HHHHHHHIIIIIHHHHHHHHHTT---EEEEEEEEEEETTEEEEEEE-

pLDDT: mean 90.14, std 10.66, range [55.97, 98.56]

Solvent-accessible surface area (backbone atoms only — not comparable to full-atom values): 9538 Å² total; per-residue (Å²): 137,73,76,52,48,48,59,63,67,50,78,31,72,46,71,68,63,42,48,56,50,45,72,74,70,49,55,51,28,29,42,29,34,42,65,93,48,85,87,69,31,67,43,80,17,73,38,62,68,50,41,54,52,51,53,50,51,33,63,70,49,82,51,52,81,31,24,50,34,35,39,41,30,52,60,82,70,62,50,67,34,37,41,35,26,49,28,75,34,83,54,73,46,78,77,52,39,27,31,70,39,34,33,78,34,87,90,72,32,76,63,80,54,100,52,74,50,68,48,71,75,29,80,88,62,37,76,66,50,47,53,45,42,40,65,48,42,49,51,41,46,46,51,52,29,37,78,70,75,51,49,56,63,47,73,46,36,37,37,31,37,41,27,98,93,42,69,24,45,74,47,78,90

Radius of gyration: 16.96 Å; Cα contacts (8 Å, |Δi|>4): 342; chains: 1; bounding box: 35×35×40 Å

Mean predicted aligned error: 5.37 Å

Nearest PDB structures (foldseek):
  2xd4-assembly1_A  TM=9.714E-01  e=4.064E-23  Bacillus subtilis
  2yw2-assembly1_A  TM=9.744E-01  e=4.562E-22  Aquifex aeolicus
  3mjf-assembly1_A  TM=7.667E-01  e=5.719E-25  Yersinia pestis CO92
  3lp8-assembly1_A  TM=9.466E-01  e=3.280E-21  Ehrlichia chaffeensis str. Arkansas
  7lvo-assembly1_A  TM=9.466E-01  e=5.120E-21  Cryptococcus neoformans H99

Foldseek 3Di:
DLQFFAFDKDKDQDLVVQLVVCVVPFDQKWKAQADPQVPPRIDRRRHNVSSNVSSCVLCVCPSPVSSRMMMIGDDADAAKKKWKWAFDLQDTHTDWIKGFQQAPDPPNDDDGHPTPDMDTDDPLCPPVLVVCCCVRHVNSVQVVCVVVVRRDGGMWMFIWGQHPVGTHTPDID

Sequence (173 aa):
RYNIPTAAYGRFGDLASAKAYVEKTGAPIVIKADGLAAGKGVTVAMTMDEAQAALASCFDGSFGAAGAEVVIEEFMTGEEASFFCLCDGMTALPFGTAQDHKRVGDGDVGPNTGGMGAYSPAPVMTPDMIGRTMREIIEPTMRGMAELGAPFAGILFAGLMITENGPKLIEYN